Protein AF-A0A383E1A7-F1 (afdb_monomer_lite)

Radius of gyration: 23.9 Å; chains: 1; bounding box: 50×34×53 Å

Structure (mmCIF, N/CA/C/O backbone):
data_AF-A0A383E1A7-F1
#
_entry.id   AF-A0A383E1A7-F1
#
loop_
_atom_site.group_PDB
_atom_site.id
_atom_site.type_symbol
_atom_site.label_atom_id
_atom_site.label_alt_id
_atom_site.label_comp_id
_atom_site.label_asym_id
_atom_site.label_entity_id
_atom_site.label_seq_id
_atom_site.pdbx_PDB_ins_code
_atom_site.Cartn_x
_atom_site.Cartn_y
_atom_site.Cartn_z
_atom_site.occupancy
_atom_site.B_iso_or_equiv
_atom_site.auth_seq_id
_atom_site.auth_comp_id
_atom_site.auth_asym_id
_atom_site.auth_atom_id
_atom_site.pdbx_PDB_model_num
ATOM 1 N N . MET A 1 1 ? 15.869 16.777 -33.108 1.00 78.06 1 MET A N 1
ATOM 2 C CA . MET A 1 1 ? 16.212 15.920 -31.944 1.00 78.06 1 MET A CA 1
ATOM 3 C C . MET A 1 1 ? 15.501 14.573 -32.004 1.00 78.06 1 MET A C 1
ATOM 5 O O . MET A 1 1 ? 16.185 13.557 -31.983 1.00 78.06 1 MET A O 1
ATOM 9 N N . LEU A 1 2 ? 14.171 14.544 -32.168 1.00 88.94 2 LEU A N 1
ATOM 10 C CA . LEU A 1 2 ? 13.410 13.295 -32.330 1.00 88.94 2 LEU A CA 1
ATOM 11 C C . LEU A 1 2 ? 13.909 12.431 -33.499 1.00 88.94 2 LEU A C 1
ATOM 13 O O . LEU A 1 2 ? 14.078 11.226 -33.350 1.00 88.94 2 LEU A O 1
ATOM 17 N N . ASP A 1 3 ? 14.222 13.051 -34.637 1.00 90.69 3 ASP A N 1
ATOM 18 C CA . ASP A 1 3 ? 14.745 12.326 -35.799 1.00 90.69 3 ASP A CA 1
ATOM 19 C C . ASP A 1 3 ? 16.120 11.703 -35.556 1.00 90.69 3 ASP A C 1
ATOM 21 O O . ASP A 1 3 ? 16.407 10.625 -36.073 1.00 90.69 3 ASP A O 1
ATOM 25 N N . SER A 1 4 ? 16.962 12.332 -34.737 1.00 89.12 4 SER A N 1
ATOM 26 C CA . SER A 1 4 ? 18.264 11.783 -34.350 1.00 89.12 4 SER A CA 1
ATOM 27 C C . SER A 1 4 ? 18.094 10.561 -33.447 1.00 89.12 4 SER A C 1
ATOM 29 O O . SER A 1 4 ? 18.741 9.542 -33.672 1.00 89.12 4 SER A O 1
ATOM 31 N N . ILE A 1 5 ? 17.156 10.623 -32.495 1.00 90.19 5 ILE A N 1
ATOM 32 C CA . ILE A 1 5 ? 16.784 9.490 -31.632 1.00 90.19 5 ILE A CA 1
ATOM 33 C C . ILE A 1 5 ? 16.185 8.355 -32.471 1.00 90.19 5 ILE A C 1
ATOM 35 O O . ILE A 1 5 ? 16.561 7.196 -32.310 1.00 90.19 5 ILE A O 1
ATOM 39 N N . ARG A 1 6 ? 15.309 8.674 -33.431 1.00 90.06 6 ARG A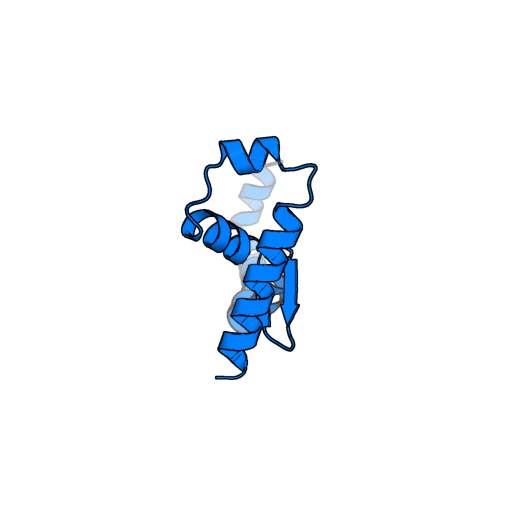 N 1
ATOM 40 C CA . ARG A 1 6 ? 14.702 7.697 -34.346 1.00 90.06 6 ARG A CA 1
ATOM 41 C C . ARG A 1 6 ? 15.739 7.027 -35.245 1.00 90.06 6 ARG A C 1
ATOM 43 O O . ARG A 1 6 ? 15.640 5.830 -35.502 1.00 90.06 6 ARG A O 1
ATOM 50 N N . LYS A 1 7 ? 16.731 7.780 -35.729 1.00 92.50 7 LYS A N 1
ATOM 51 C CA . LYS A 1 7 ? 17.857 7.238 -36.503 1.00 92.50 7 LYS A CA 1
ATOM 52 C C . LYS A 1 7 ? 18.742 6.344 -35.632 1.00 92.50 7 LYS A C 1
ATOM 54 O O . LYS A 1 7 ? 19.053 5.237 -36.057 1.00 92.50 7 LYS A O 1
ATOM 59 N N . PHE A 1 8 ? 19.063 6.768 -34.409 1.00 91.62 8 PHE A N 1
ATOM 60 C CA . PHE A 1 8 ? 19.841 5.985 -33.446 1.00 91.62 8 PHE A CA 1
ATOM 61 C C . PHE A 1 8 ? 19.142 4.674 -33.058 1.00 91.62 8 PHE A C 1
ATOM 63 O O . PHE A 1 8 ? 19.757 3.617 -33.143 1.00 91.62 8 PHE A O 1
ATOM 70 N N . SER A 1 9 ? 17.844 4.709 -32.744 1.00 89.94 9 SER A N 1
ATOM 71 C CA . SER A 1 9 ? 17.034 3.535 -32.375 1.00 89.94 9 SER A CA 1
ATOM 72 C C . SER A 1 9 ? 17.018 2.432 -33.446 1.00 89.94 9 SER A C 1
ATOM 74 O O . SER A 1 9 ? 16.878 1.255 -33.120 1.00 89.94 9 SER A O 1
ATOM 76 N N . LYS A 1 10 ? 17.214 2.782 -34.725 1.00 90.88 10 LYS A N 1
ATOM 77 C CA . LYS A 1 10 ? 17.290 1.813 -35.831 1.00 90.88 10 LYS A CA 1
ATOM 78 C C . LYS A 1 10 ? 18.667 1.157 -35.987 1.00 90.88 10 LYS A C 1
ATOM 80 O O . LYS A 1 10 ? 18.782 0.185 -36.733 1.00 90.88 10 LYS A O 1
ATOM 85 N N . THR A 1 11 ? 19.701 1.674 -35.325 1.00 95.00 11 THR A N 1
ATOM 86 C CA . THR A 1 11 ? 21.067 1.143 -35.430 1.00 95.00 11 THR A CA 1
ATOM 87 C C . THR A 1 11 ? 21.212 -0.202 -34.722 1.00 95.00 11 THR A C 1
ATOM 89 O O . THR A 1 11 ? 20.492 -0.519 -33.776 1.00 95.00 11 THR A O 1
ATOM 92 N N . PHE A 1 12 ? 22.182 -1.001 -35.165 1.00 93.75 12 PHE A N 1
ATOM 93 C CA . PHE A 1 12 ? 22.498 -2.286 -34.541 1.00 93.75 12 PHE A CA 1
ATOM 94 C C . PHE A 1 12 ? 22.964 -2.128 -33.083 1.00 93.75 12 PHE A C 1
ATOM 96 O O . PHE A 1 12 ? 22.537 -2.884 -32.213 1.00 93.75 12 PHE A O 1
ATOM 103 N N . PHE A 1 13 ? 23.748 -1.085 -32.797 1.00 93.25 13 PHE A N 1
ATOM 104 C CA . PHE A 1 13 ? 24.185 -0.751 -31.440 1.00 93.25 13 PHE A CA 1
ATOM 105 C C . PHE A 1 13 ? 23.015 -0.470 -30.496 1.00 93.25 13 PHE A C 1
ATOM 107 O O . PHE A 1 13 ? 23.008 -0.973 -29.375 1.00 93.25 13 PHE A O 1
ATOM 114 N N . ALA A 1 14 ? 21.996 0.266 -30.951 1.00 93.31 14 ALA A N 1
ATOM 115 C CA . ALA A 1 14 ? 20.810 0.521 -30.137 1.00 93.31 14 ALA A CA 1
ATOM 116 C C . ALA A 1 14 ? 20.036 -0.766 -29.814 1.00 93.31 14 ALA A C 1
ATOM 118 O O . ALA A 1 14 ? 19.524 -0.902 -28.707 1.00 93.31 14 ALA A O 1
ATOM 119 N N . LYS A 1 15 ? 19.995 -1.736 -30.738 1.00 91.62 15 LYS A N 1
ATOM 120 C CA . LYS A 1 15 ? 19.377 -3.048 -30.485 1.00 91.62 15 LYS A CA 1
ATOM 121 C C . LYS A 1 15 ? 20.149 -3.858 -29.441 1.00 91.62 15 LYS A C 1
ATOM 123 O O . LYS A 1 15 ? 19.527 -4.437 -28.560 1.00 91.62 15 LYS A O 1
ATOM 128 N N . ILE A 1 16 ? 21.482 -3.875 -29.507 1.00 95.06 16 ILE A N 1
ATOM 129 C CA . ILE A 1 16 ? 22.322 -4.546 -28.498 1.00 95.06 16 ILE A CA 1
ATOM 130 C C . ILE A 1 16 ? 22.120 -3.910 -27.124 1.00 95.06 16 ILE A C 1
ATOM 132 O O . ILE A 1 16 ? 21.892 -4.615 -26.144 1.00 95.06 16 ILE A O 1
ATOM 136 N N . LEU A 1 17 ? 22.159 -2.578 -27.064 1.00 94.19 17 LEU A N 1
ATOM 137 C CA . LEU A 1 17 ? 21.936 -1.832 -25.831 1.00 94.19 17 LEU A CA 1
ATOM 138 C C . LEU A 1 17 ? 20.561 -2.165 -25.241 1.00 94.19 17 LEU A C 1
ATOM 140 O O . LEU A 1 17 ? 20.460 -2.440 -24.050 1.00 94.19 17 LEU A O 1
ATOM 144 N N . LEU A 1 18 ? 19.523 -2.221 -26.080 1.00 92.25 18 LEU A N 1
ATOM 145 C CA . LEU A 1 18 ? 18.176 -2.609 -25.666 1.00 92.25 18 LEU A CA 1
ATOM 146 C C . LEU A 1 18 ? 18.152 -4.012 -25.040 1.00 92.25 18 LEU A C 1
ATOM 148 O O . LEU A 1 18 ? 17.546 -4.195 -23.991 1.00 92.25 18 LEU A O 1
ATOM 152 N N . VAL A 1 19 ? 18.827 -4.991 -25.645 1.00 94.00 19 VAL A N 1
ATOM 153 C CA . VAL A 1 19 ? 18.888 -6.363 -25.114 1.00 94.00 19 VAL A CA 1
ATOM 154 C C . VAL A 1 19 ? 19.582 -6.398 -23.751 1.00 94.00 19 VAL A C 1
ATOM 156 O O . VAL A 1 19 ? 19.052 -7.006 -22.825 1.00 94.00 19 VAL A O 1
ATOM 159 N N . ILE A 1 20 ? 20.712 -5.701 -23.597 1.00 94.31 20 ILE A N 1
ATOM 160 C CA . ILE A 1 20 ? 21.438 -5.610 -22.317 1.00 94.31 20 ILE A CA 1
ATOM 161 C C . ILE A 1 20 ? 20.559 -4.984 -21.230 1.00 94.31 20 ILE A C 1
ATOM 163 O O . ILE A 1 20 ? 20.587 -5.436 -20.090 1.00 94.31 20 ILE A O 1
ATOM 167 N N . VAL A 1 21 ? 19.761 -3.973 -21.583 1.00 91.12 21 VAL A N 1
ATOM 168 C CA . VAL A 1 21 ? 18.828 -3.325 -20.655 1.00 91.12 21 VAL A CA 1
ATOM 169 C C . VAL A 1 21 ? 17.652 -4.238 -20.316 1.00 91.12 21 VAL A C 1
ATOM 171 O O . VAL A 1 21 ? 17.274 -4.287 -19.158 1.00 91.12 21 VAL A O 1
ATOM 174 N N . ILE A 1 22 ? 17.081 -4.977 -21.272 1.00 91.31 22 ILE A N 1
ATOM 175 C CA . ILE A 1 22 ? 15.894 -5.825 -21.051 1.00 91.31 22 ILE A CA 1
ATOM 176 C C . ILE A 1 22 ? 16.216 -7.085 -20.235 1.00 91.31 22 ILE A C 1
ATOM 178 O O . ILE A 1 22 ? 15.402 -7.481 -19.403 1.00 91.31 22 ILE A O 1
ATOM 182 N N . ILE A 1 23 ? 17.382 -7.709 -20.448 1.00 91.44 23 ILE A N 1
ATOM 183 C CA . ILE A 1 23 ? 17.814 -8.935 -19.751 1.00 91.44 23 ILE A CA 1
ATOM 184 C C . ILE A 1 23 ? 17.581 -8.870 -18.232 1.00 91.44 23 ILE A C 1
ATOM 186 O O . ILE A 1 23 ? 16.884 -9.747 -17.719 1.00 91.44 23 ILE A O 1
ATOM 190 N N . PRO A 1 24 ? 18.070 -7.859 -17.491 1.00 87.69 24 PRO A N 1
ATOM 191 C CA . PRO A 1 24 ? 17.860 -7.816 -16.054 1.00 87.69 24 PRO A CA 1
ATOM 192 C C . PRO A 1 24 ? 16.379 -7.754 -15.671 1.00 87.69 24 PRO A C 1
ATOM 194 O O . PRO A 1 24 ? 15.967 -8.419 -14.728 1.00 87.69 24 PRO A O 1
ATOM 197 N N . PHE A 1 25 ? 15.555 -7.026 -16.424 1.00 87.19 25 PHE A N 1
ATOM 198 C CA . PHE A 1 25 ? 14.125 -6.922 -16.134 1.00 87.19 25 PHE A CA 1
ATOM 199 C C . PHE A 1 25 ? 13.359 -8.219 -16.421 1.00 87.19 25 PHE A C 1
ATOM 201 O O . PHE A 1 25 ? 12.397 -8.510 -15.714 1.00 87.19 25 PHE A O 1
ATOM 208 N N . VAL A 1 26 ? 13.785 -9.006 -17.416 1.00 84.75 26 VAL A N 1
ATOM 209 C CA . VAL A 1 26 ? 13.173 -10.305 -17.746 1.00 84.75 26 VAL A CA 1
ATOM 210 C C . VAL A 1 26 ? 13.601 -11.396 -16.764 1.00 84.75 26 VAL A C 1
ATOM 212 O O . VAL A 1 26 ? 12.764 -12.194 -16.354 1.00 84.75 26 VAL A O 1
ATOM 215 N N . PHE A 1 27 ? 14.880 -11.434 -16.374 1.00 85.62 27 PHE A N 1
ATOM 216 C CA . PHE A 1 27 ? 15.422 -12.503 -15.526 1.00 85.62 27 PHE A CA 1
ATOM 217 C C . PHE A 1 27 ? 15.323 -12.227 -14.021 1.00 85.62 27 PHE A C 1
ATOM 219 O O . PHE A 1 27 ? 15.030 -13.149 -13.266 1.00 85.62 27 PHE A O 1
ATOM 226 N N . TRP A 1 28 ? 15.549 -10.992 -13.564 1.00 80.44 28 TRP A N 1
ATOM 227 C CA . TRP A 1 28 ? 15.418 -10.636 -12.142 1.00 80.44 28 TRP A CA 1
ATOM 228 C C . TRP A 1 28 ? 14.020 -10.129 -11.777 1.00 80.44 28 TRP A C 1
ATOM 230 O O . TRP A 1 28 ? 13.656 -10.135 -10.602 1.00 80.44 28 TRP A O 1
ATOM 240 N N . GLY A 1 29 ? 13.215 -9.745 -12.772 1.00 70.19 29 GLY A N 1
ATOM 241 C CA . GLY A 1 29 ? 11.882 -9.197 -12.553 1.00 70.19 29 GLY A CA 1
ATOM 242 C C . GLY A 1 29 ? 11.908 -7.813 -11.896 1.00 70.19 29 GLY A C 1
ATOM 243 O O . GLY A 1 29 ? 12.897 -7.366 -11.322 1.00 70.19 29 GLY A O 1
ATOM 244 N N . MET 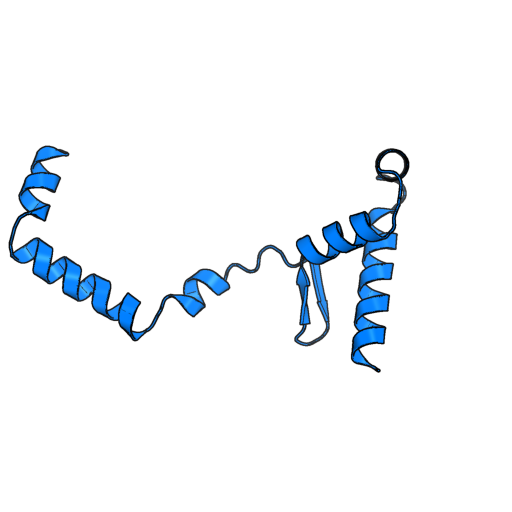A 1 30 ? 10.780 -7.106 -11.961 1.00 70.25 30 MET A N 1
ATOM 245 C CA . MET A 1 30 ? 10.586 -5.821 -11.270 1.00 70.25 30 MET A CA 1
ATOM 246 C C . MET A 1 30 ? 9.749 -5.955 -9.988 1.00 70.25 30 MET A C 1
ATOM 248 O O . MET A 1 30 ? 9.272 -4.959 -9.448 1.00 70.25 30 MET A O 1
ATOM 252 N N . GLY A 1 31 ? 9.570 -7.181 -9.482 1.00 63.25 31 GLY A N 1
ATOM 253 C CA . GLY A 1 31 ? 8.686 -7.461 -8.347 1.00 63.25 31 GLY A CA 1
ATOM 254 C C . GLY A 1 31 ? 9.029 -6.658 -7.088 1.00 63.25 31 GLY A C 1
ATOM 255 O O . GLY A 1 31 ? 8.131 -6.179 -6.410 1.00 63.25 31 GLY A O 1
ATOM 256 N N . GLY A 1 32 ? 10.318 -6.431 -6.810 1.00 65.19 32 GLY A N 1
ATOM 257 C CA . GLY A 1 32 ? 10.757 -5.635 -5.655 1.00 65.19 32 GLY A CA 1
ATOM 258 C C . GLY A 1 32 ? 10.668 -4.115 -5.843 1.00 65.19 32 GLY A C 1
ATOM 259 O O . GLY A 1 32 ? 10.493 -3.394 -4.868 1.00 65.19 32 GLY A O 1
ATOM 260 N N . VAL A 1 33 ? 10.762 -3.617 -7.081 1.00 64.25 33 VAL A N 1
ATOM 261 C CA . VAL A 1 33 ? 10.778 -2.171 -7.387 1.00 64.25 33 VAL A CA 1
ATOM 262 C C . VAL A 1 33 ? 9.361 -1.608 -7.522 1.00 64.25 33 VAL A C 1
ATOM 264 O O . VAL A 1 33 ? 9.139 -0.443 -7.214 1.00 64.25 33 VAL A O 1
ATOM 267 N N . PHE A 1 34 ? 8.390 -2.434 -7.923 1.00 60.81 34 PHE A N 1
ATOM 268 C CA . PHE A 1 34 ? 6.976 -2.046 -7.955 1.00 60.81 34 PHE A CA 1
ATOM 269 C C . PHE A 1 34 ? 6.237 -2.302 -6.637 1.00 60.81 34 PHE A C 1
ATOM 271 O O . PHE A 1 34 ? 5.301 -1.572 -6.327 1.00 60.81 34 PHE A O 1
ATOM 278 N N . ASN A 1 35 ? 6.673 -3.275 -5.827 1.00 58.50 35 ASN A N 1
ATOM 279 C CA . ASN A 1 35 ? 6.062 -3.542 -4.517 1.00 58.50 35 ASN A CA 1
ATOM 280 C C . ASN A 1 35 ? 6.654 -2.706 -3.369 1.00 58.50 35 ASN A C 1
ATOM 282 O O . ASN A 1 35 ? 6.124 -2.739 -2.260 1.00 58.50 35 ASN A O 1
ATOM 286 N N . SER A 1 36 ? 7.739 -1.955 -3.592 1.00 58.25 36 SER A N 1
ATOM 287 C CA . SER A 1 36 ? 8.336 -1.084 -2.564 1.00 58.25 36 SER A CA 1
ATOM 288 C C . SER A 1 36 ? 7.481 0.148 -2.238 1.00 58.25 36 SER A C 1
ATOM 290 O O . SER A 1 36 ? 7.721 0.812 -1.233 1.00 58.25 36 SER A O 1
ATOM 292 N N . GLY A 1 37 ? 6.463 0.434 -3.054 1.00 53.88 37 GLY A N 1
ATOM 293 C CA . GLY A 1 37 ? 5.513 1.528 -2.884 1.00 53.88 37 GLY A CA 1
ATOM 294 C C . GLY A 1 37 ? 4.152 1.080 -2.362 1.00 53.88 37 GLY A C 1
ATOM 295 O O . GLY A 1 37 ? 3.140 1.486 -2.924 1.00 53.88 37 GLY A O 1
ATOM 296 N N . ASN A 1 38 ? 4.081 0.260 -1.309 1.00 55.38 38 ASN A N 1
ATOM 297 C CA . ASN A 1 38 ? 2.812 0.033 -0.605 1.00 55.38 38 ASN A CA 1
ATOM 298 C C . ASN A 1 38 ? 2.380 1.300 0.170 1.00 55.38 38 ASN A C 1
ATOM 300 O O . ASN A 1 38 ? 2.343 1.317 1.397 1.00 55.38 38 ASN A O 1
ATOM 304 N N . THR A 1 39 ? 2.089 2.384 -0.555 1.00 59.06 39 THR A N 1
ATOM 305 C CA . THR A 1 39 ? 1.580 3.662 -0.033 1.00 59.06 39 THR A CA 1
ATOM 306 C C . THR A 1 39 ? 0.109 3.577 0.366 1.00 59.06 39 THR A C 1
ATOM 308 O O . THR A 1 39 ? -0.394 4.468 1.037 1.00 59.06 39 THR A O 1
ATOM 311 N N . ASN A 1 40 ? -0.581 2.501 -0.020 1.00 72.38 40 ASN A N 1
ATOM 312 C CA . ASN A 1 40 ? -1.967 2.234 0.351 1.00 72.38 40 ASN A CA 1
ATOM 313 C C . ASN A 1 40 ? -2.010 1.329 1.587 1.00 72.38 40 ASN A C 1
ATOM 315 O O . ASN A 1 40 ? -2.579 0.244 1.541 1.00 72.38 40 ASN A O 1
ATOM 319 N N . SER A 1 41 ? -1.367 1.750 2.675 1.00 81.94 41 SER A N 1
ATOM 320 C CA . SER A 1 41 ? -1.397 1.088 3.982 1.00 81.94 41 SER A CA 1
ATOM 321 C C . SER A 1 41 ? -1.949 2.069 5.011 1.00 81.94 41 SER A C 1
ATOM 323 O O . SER A 1 41 ? -1.394 3.153 5.177 1.00 81.94 41 SER A O 1
ATOM 325 N N . LEU A 1 42 ? -3.048 1.704 5.672 1.00 87.81 42 LEU A N 1
ATOM 326 C CA . LEU A 1 42 ? -3.631 2.481 6.772 1.00 87.81 42 LEU A CA 1
ATOM 327 C C . LEU A 1 42 ? -3.205 1.928 8.131 1.00 87.81 42 LEU A C 1
ATOM 329 O O . LEU A 1 42 ? -2.957 2.685 9.064 1.00 87.81 42 LEU A O 1
ATOM 333 N N . ALA A 1 43 ? -3.097 0.605 8.235 1.00 87.25 43 ALA A N 1
ATOM 334 C CA . ALA A 1 43 ? -2.633 -0.076 9.432 1.00 87.25 43 ALA A CA 1
ATOM 335 C C . ALA A 1 43 ? -1.953 -1.395 9.056 1.00 87.25 43 ALA A C 1
ATOM 337 O O . ALA A 1 43 ? -2.237 -1.992 8.018 1.00 87.25 43 ALA A O 1
ATOM 338 N N . LYS A 1 44 ? -1.059 -1.882 9.916 1.00 87.38 44 LYS A N 1
ATOM 339 C CA . LYS A 1 44 ? -0.417 -3.189 9.757 1.00 87.38 44 LYS A CA 1
ATOM 340 C C . LYS A 1 44 ? -0.544 -3.971 11.056 1.00 87.38 44 LYS A C 1
ATOM 342 O O . LYS A 1 44 ? -0.094 -3.509 12.100 1.00 87.38 44 LYS A O 1
ATOM 347 N N . ILE A 1 45 ? -1.134 -5.158 10.971 1.00 86.56 45 ILE A N 1
ATOM 348 C CA . ILE A 1 45 ? -1.282 -6.091 12.088 1.00 86.56 45 ILE A CA 1
ATOM 349 C C . ILE A 1 45 ? -0.351 -7.269 11.809 1.00 86.56 45 ILE A C 1
ATOM 351 O O . ILE A 1 45 ? -0.584 -8.053 10.890 1.00 86.56 45 ILE A O 1
ATOM 355 N N . ASN A 1 46 ? 0.732 -7.385 12.578 1.00 84.25 46 ASN A N 1
ATOM 356 C CA . ASN A 1 46 ? 1.786 -8.376 12.347 1.00 84.25 46 ASN A CA 1
ATOM 357 C C . ASN A 1 46 ? 2.311 -8.336 10.890 1.00 84.25 46 ASN A C 1
ATOM 359 O O . ASN A 1 46 ? 2.920 -7.347 10.484 1.00 84.25 46 ASN A O 1
ATOM 363 N N . SER A 1 47 ? 2.066 -9.379 10.089 1.00 83.06 47 SER A N 1
ATOM 364 C CA . SER A 1 47 ? 2.475 -9.466 8.679 1.00 83.06 47 SER A CA 1
ATOM 365 C C . SER A 1 47 ? 1.356 -9.103 7.697 1.00 83.06 47 SER A C 1
ATOM 367 O O . SER A 1 47 ? 1.576 -9.133 6.489 1.00 83.06 47 SER A O 1
ATOM 369 N N . ILE A 1 48 ? 0.175 -8.734 8.196 1.00 85.25 48 ILE A N 1
ATOM 370 C CA . ILE A 1 48 ? -0.997 -8.414 7.381 1.00 85.25 48 ILE A CA 1
ATOM 371 C C . ILE A 1 48 ? -1.141 -6.906 7.265 1.00 85.25 48 ILE A C 1
ATOM 373 O O . ILE A 1 48 ? -1.171 -6.175 8.256 1.00 85.25 48 ILE A O 1
ATOM 377 N N . ASN A 1 49 ? -1.219 -6.447 6.023 1.00 88.31 49 ASN A N 1
ATOM 378 C CA . ASN A 1 49 ? -1.427 -5.052 5.691 1.00 88.31 49 ASN A CA 1
ATOM 379 C C . ASN A 1 49 ? -2.922 -4.773 5.524 1.00 88.31 49 ASN A C 1
ATOM 381 O O . ASN A 1 49 ? -3.564 -5.425 4.706 1.00 88.31 49 ASN A O 1
ATOM 385 N N . ILE A 1 50 ? -3.444 -3.791 6.253 1.00 90.69 50 ILE A N 1
ATOM 386 C CA . ILE A 1 50 ? -4.766 -3.215 6.010 1.00 90.69 50 ILE A CA 1
ATOM 387 C C . ILE A 1 50 ? -4.565 -2.032 5.076 1.00 90.69 50 ILE A C 1
ATOM 389 O O . ILE A 1 50 ? -3.905 -1.045 5.420 1.00 90.69 50 ILE A O 1
ATOM 393 N N . SER A 1 51 ? -5.107 -2.153 3.872 1.00 91.44 51 SER A N 1
ATOM 394 C CA . SER A 1 51 ? -4.974 -1.136 2.846 1.00 91.44 51 SER A CA 1
ATOM 395 C C . SER A 1 51 ? -6.058 -0.069 2.926 1.00 91.44 51 SER A C 1
ATOM 397 O O . SER A 1 51 ? -7.109 -0.253 3.538 1.00 91.44 51 SER A O 1
ATOM 399 N N . THR A 1 52 ? -5.828 1.053 2.246 1.00 90.69 52 THR A N 1
ATOM 400 C CA . THR A 1 52 ? -6.871 2.067 2.043 1.00 90.69 52 THR A CA 1
ATOM 401 C C . THR A 1 52 ? -8.087 1.486 1.324 1.00 90.69 52 THR A C 1
ATOM 403 O O . THR A 1 52 ? -9.213 1.867 1.628 1.00 90.69 52 THR A O 1
ATOM 406 N N . GLN A 1 53 ? -7.875 0.533 0.411 1.00 89.56 53 GLN A N 1
ATOM 407 C CA . GLN A 1 53 ? -8.966 -0.131 -0.297 1.00 89.56 53 GLN A CA 1
ATOM 408 C C . GLN A 1 53 ? -9.816 -0.977 0.654 1.00 89.56 53 GLN A C 1
ATOM 410 O O . GLN A 1 53 ? -11.033 -0.850 0.626 1.00 89.56 53 GLN A O 1
ATOM 415 N N . ASP A 1 54 ? -9.190 -1.745 1.555 1.00 91.25 54 ASP A N 1
ATOM 416 C CA . ASP A 1 54 ? -9.913 -2.538 2.562 1.00 91.25 54 ASP A CA 1
ATOM 417 C C . ASP A 1 54 ? -10.825 -1.659 3.428 1.00 91.25 54 ASP A C 1
ATOM 419 O O . ASP A 1 54 ? -11.932 -2.059 3.787 1.00 91.25 54 ASP A O 1
ATOM 423 N N . PHE A 1 55 ? -10.373 -0.446 3.750 1.00 93.06 55 PHE A N 1
ATOM 424 C CA . PHE A 1 55 ? -11.157 0.513 4.520 1.00 93.06 55 PHE A CA 1
ATOM 425 C C . PHE A 1 55 ? -12.338 1.089 3.743 1.00 93.06 55 PHE A C 1
ATOM 427 O O . PHE A 1 55 ? -13.450 1.131 4.265 1.00 93.06 55 PHE A O 1
ATOM 434 N N . ILE A 1 56 ? -12.136 1.478 2.484 1.00 90.69 56 ILE A N 1
ATOM 435 C CA . ILE A 1 56 ? -13.233 1.944 1.627 1.00 90.69 56 ILE A CA 1
ATOM 436 C C . ILE A 1 56 ? -14.251 0.825 1.382 1.00 90.69 56 ILE A C 1
ATOM 438 O O . ILE A 1 56 ? -15.457 1.068 1.435 1.00 90.69 56 ILE A O 1
ATOM 442 N N . ASP A 1 57 ? -13.785 -0.403 1.168 1.00 92.31 57 ASP A N 1
ATOM 443 C CA . ASP A 1 57 ? -14.648 -1.567 0.995 1.00 92.31 57 ASP A CA 1
ATOM 444 C C . ASP A 1 57 ? -15.461 -1.846 2.262 1.00 92.31 57 ASP A C 1
ATOM 446 O O . ASP A 1 57 ? -16.662 -2.099 2.164 1.00 92.31 57 ASP A O 1
ATOM 450 N N . HIS A 1 58 ? -14.848 -1.727 3.445 1.00 92.25 58 HIS A N 1
ATOM 451 C CA . HIS A 1 58 ? -15.554 -1.832 4.719 1.00 92.25 58 HIS A CA 1
ATOM 452 C C . HIS A 1 58 ? -16.646 -0.764 4.850 1.00 92.25 58 HIS A C 1
ATOM 454 O O . HIS A 1 58 ? -17.799 -1.118 5.067 1.00 92.25 58 HIS A O 1
ATOM 460 N N . ILE A 1 59 ? -16.330 0.513 4.608 1.00 90.75 59 ILE A N 1
ATOM 461 C CA . ILE A 1 59 ? -17.313 1.611 4.653 1.00 90.75 59 ILE A CA 1
ATOM 462 C C . ILE A 1 59 ? -18.498 1.339 3.717 1.00 90.75 59 ILE A C 1
ATOM 464 O O . ILE A 1 59 ? -19.654 1.515 4.106 1.00 90.75 59 ILE A O 1
ATOM 4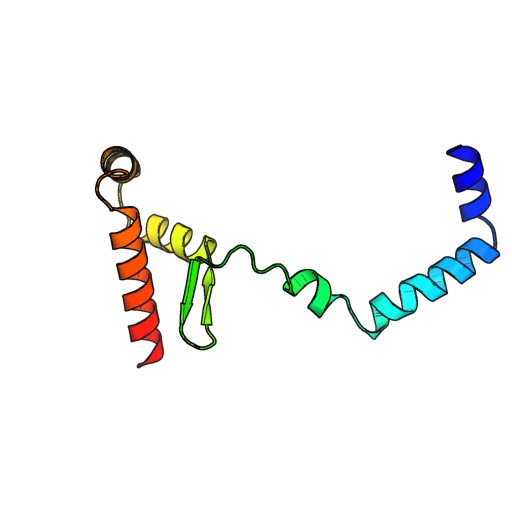68 N N . ASN A 1 60 ? -18.219 0.898 2.489 1.00 88.56 60 ASN A N 1
ATOM 469 C CA . ASN A 1 60 ? -19.253 0.595 1.5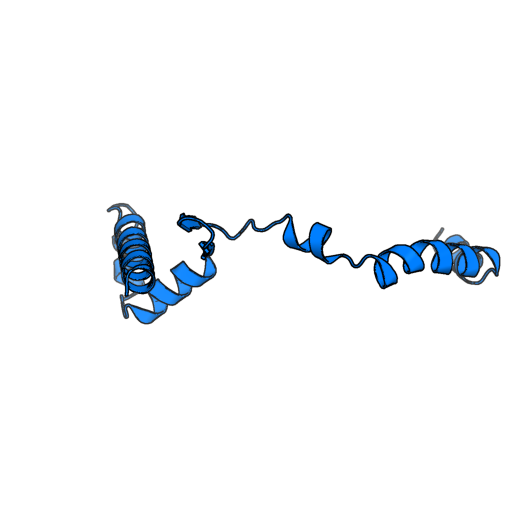02 1.00 88.56 60 ASN A CA 1
ATOM 470 C C . ASN A 1 60 ? -20.131 -0.596 1.927 1.00 88.56 60 ASN A C 1
ATOM 472 O O . ASN A 1 60 ? -21.324 -0.610 1.630 1.00 88.56 60 ASN A O 1
ATOM 476 N N . GLN A 1 61 ? -19.561 -1.583 2.625 1.00 89.00 61 GLN A N 1
ATOM 477 C CA . GLN A 1 61 ? -20.285 -2.750 3.140 1.00 89.00 61 GLN A CA 1
ATOM 478 C C . GLN A 1 61 ? -21.084 -2.449 4.414 1.00 89.00 61 GLN A C 1
ATOM 480 O O . GLN A 1 61 ? -22.135 -3.056 4.621 1.00 89.00 61 GLN A O 1
ATOM 485 N N . SER A 1 62 ? -20.641 -1.496 5.239 1.00 82.38 62 SER A N 1
ATOM 486 C CA . SER A 1 62 ? -21.307 -1.122 6.495 1.00 82.38 62 SER A CA 1
ATOM 487 C C . SER A 1 62 ? -22.674 -0.442 6.294 1.00 82.38 62 SER A C 1
ATOM 489 O O . SER A 1 62 ? -23.345 -0.125 7.272 1.00 82.38 62 SER A O 1
ATOM 491 N N . ASN A 1 63 ? -23.130 -0.237 5.045 1.00 81.88 63 ASN A N 1
ATOM 492 C CA . ASN A 1 63 ? -24.420 0.379 4.685 1.00 81.88 63 ASN A CA 1
ATOM 493 C C . ASN A 1 63 ? -24.666 1.752 5.341 1.00 81.88 63 ASN A C 1
ATOM 495 O O . ASN A 1 63 ? -25.807 2.179 5.528 1.00 81.88 63 ASN A O 1
ATOM 499 N N . ILE A 1 64 ? -23.595 2.465 5.689 1.00 84.31 64 ILE A N 1
ATOM 500 C CA . ILE A 1 64 ? -23.687 3.780 6.317 1.00 84.31 64 ILE A CA 1
ATOM 501 C C . ILE A 1 64 ? -23.987 4.805 5.231 1.00 84.31 64 ILE A C 1
ATOM 503 O O . ILE A 1 64 ? -23.300 4.878 4.211 1.00 84.31 64 ILE A O 1
ATOM 507 N N . ASN A 1 65 ? -25.013 5.627 5.453 1.00 83.00 65 ASN A N 1
ATOM 508 C CA . ASN A 1 65 ? -25.330 6.701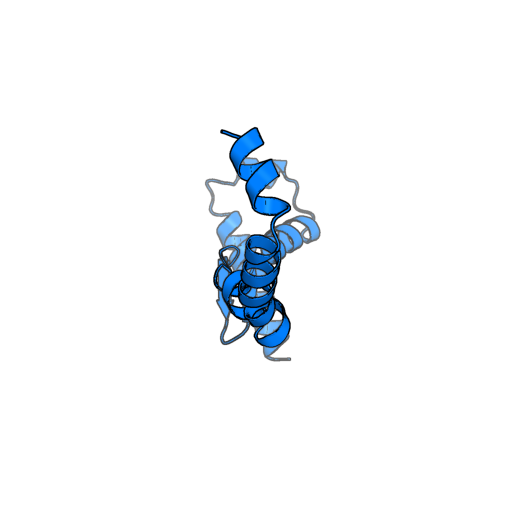 4.525 1.00 83.00 65 ASN A CA 1
ATOM 509 C C . ASN A 1 65 ? -24.148 7.688 4.450 1.00 83.00 65 ASN A C 1
ATOM 511 O O . ASN A 1 65 ? -23.700 8.218 5.469 1.00 83.00 65 ASN A O 1
ATOM 515 N N . GLN A 1 66 ? -23.675 7.966 3.234 1.00 80.25 66 GLN A N 1
ATOM 516 C CA . GLN A 1 66 ? -22.598 8.923 2.986 1.00 80.25 66 GLN A CA 1
ATOM 517 C C . GLN A 1 66 ? -22.896 10.310 3.563 1.00 80.25 66 GLN A C 1
ATOM 519 O O . GLN A 1 66 ? -21.966 11.007 3.959 1.00 80.25 66 GLN A O 1
ATOM 524 N N . ASP A 1 67 ? -24.166 10.706 3.642 1.00 82.56 67 ASP A N 1
ATOM 525 C CA . ASP A 1 67 ? -24.555 11.996 4.216 1.00 82.56 67 ASP A CA 1
ATOM 526 C C . ASP A 1 67 ? -24.271 12.052 5.723 1.00 82.56 67 ASP A C 1
ATOM 528 O O . ASP A 1 67 ? -23.764 13.058 6.215 1.00 82.56 67 ASP A O 1
ATOM 532 N N . ILE A 1 68 ? -24.468 10.934 6.433 1.00 81.38 68 ILE A N 1
ATOM 533 C CA . ILE A 1 68 ? -24.127 10.797 7.858 1.00 81.38 68 ILE A CA 1
ATOM 534 C C . ILE A 1 68 ? -22.610 10.829 8.043 1.00 81.38 68 ILE A C 1
ATOM 536 O O . ILE A 1 68 ? -22.117 11.474 8.968 1.00 81.38 68 ILE A O 1
ATOM 540 N N . ILE A 1 69 ? -21.862 10.164 7.153 1.00 82.81 69 ILE A N 1
ATOM 541 C CA . ILE A 1 69 ? -20.394 10.203 7.174 1.00 82.81 69 ILE A CA 1
ATOM 542 C C . ILE A 1 69 ? -19.918 11.642 7.006 1.00 82.81 69 ILE A C 1
ATOM 544 O O . ILE A 1 69 ? -19.135 12.104 7.827 1.00 82.81 69 ILE A O 1
ATOM 548 N N . ARG A 1 70 ? -20.434 12.366 6.002 1.00 83.25 70 ARG A N 1
ATOM 549 C CA . ARG A 1 70 ? -20.090 13.770 5.724 1.00 83.25 70 ARG A CA 1
ATOM 550 C C . ARG A 1 70 ? -20.404 14.696 6.897 1.00 83.25 70 ARG A C 1
ATOM 552 O O . ARG A 1 70 ? -19.567 15.523 7.242 1.00 83.25 70 ARG A O 1
ATOM 559 N N . GLU A 1 71 ? -21.574 14.548 7.514 1.00 86.19 71 GLU A N 1
ATOM 560 C CA . GLU A 1 71 ? -21.991 15.358 8.665 1.00 86.19 71 GLU A CA 1
ATOM 561 C C . GLU A 1 71 ? -21.121 15.092 9.905 1.00 86.19 71 GLU A C 1
ATOM 563 O O . GLU A 1 71 ? -20.828 16.006 10.677 1.00 86.19 71 GLU A O 1
ATOM 568 N N . LYS A 1 72 ? -20.658 13.849 10.080 1.00 85.56 72 LYS A N 1
ATOM 569 C CA . LYS A 1 72 ? -19.882 13.412 11.247 1.00 85.56 72 LYS A CA 1
ATOM 570 C C . LYS A 1 72 ? -18.376 13.295 11.011 1.00 85.56 72 LYS A C 1
ATOM 572 O O . LYS A 1 72 ? -17.687 12.798 11.898 1.00 85.56 72 LYS A O 1
ATOM 577 N N . LEU A 1 73 ? -17.838 13.793 9.893 1.00 83.81 73 LEU A N 1
ATOM 578 C CA . LEU A 1 73 ? -16.390 13.761 9.615 1.00 83.81 73 LEU A CA 1
ATOM 579 C C . LEU A 1 73 ? -15.556 14.374 10.750 1.00 83.81 73 LEU A C 1
ATOM 581 O O . LEU A 1 73 ? -14.501 13.852 11.081 1.00 83.81 73 LEU A O 1
ATOM 585 N N . ASN A 1 74 ? -16.055 15.438 11.385 1.00 81.81 74 ASN A N 1
ATOM 586 C CA . ASN A 1 74 ? -15.374 16.103 12.503 1.00 81.81 74 ASN A CA 1
ATOM 587 C C . ASN A 1 74 ? -15.589 15.409 13.864 1.00 81.81 74 ASN A C 1
ATOM 589 O O . ASN A 1 74 ? -15.023 15.843 14.862 1.00 81.81 74 ASN A O 1
ATOM 593 N N . ASN A 1 75 ? -16.417 14.362 13.918 1.00 87.69 75 ASN A N 1
ATOM 594 C CA . ASN A 1 75 ? -16.804 13.645 15.137 1.00 87.69 75 ASN A CA 1
ATOM 595 C C . ASN A 1 75 ? -16.159 12.251 15.218 1.00 87.69 75 ASN A C 1
ATOM 597 O O . ASN A 1 75 ? -16.751 11.337 15.784 1.00 87.69 75 ASN A O 1
ATOM 601 N N . ASN A 1 76 ? -14.967 12.083 14.642 1.00 88.44 76 ASN A N 1
ATOM 602 C CA . ASN A 1 76 ? -14.176 10.848 14.680 1.00 88.44 76 ASN A CA 1
ATOM 603 C C . ASN A 1 76 ? -14.858 9.604 14.076 1.00 88.44 76 ASN A C 1
ATOM 605 O O . ASN A 1 76 ? -14.532 8.470 14.430 1.00 88.44 76 ASN A O 1
ATOM 609 N N . ILE A 1 77 ? -15.824 9.789 13.168 1.00 89.06 77 ILE A N 1
ATOM 610 C CA . ILE A 1 77 ? -16.532 8.660 12.546 1.00 89.06 77 ILE A CA 1
ATOM 611 C C . ILE A 1 77 ? -15.588 7.772 11.723 1.00 89.06 77 ILE A C 1
ATOM 613 O O . ILE A 1 77 ? -15.797 6.568 11.627 1.00 89.06 77 ILE A O 1
ATOM 617 N N . LEU A 1 78 ? -14.533 8.346 11.136 1.00 89.56 78 LEU A N 1
ATOM 618 C CA . LEU A 1 78 ? -13.561 7.585 10.352 1.00 89.56 78 LEU A CA 1
ATOM 619 C C . LEU A 1 78 ? -12.684 6.709 11.251 1.00 89.56 78 LEU A C 1
ATOM 621 O O . LEU A 1 78 ? -12.389 5.572 10.895 1.00 89.56 78 LEU A O 1
ATOM 625 N N . GLU A 1 79 ? -12.303 7.215 12.419 1.00 90.88 79 GLU A N 1
ATOM 626 C CA . GLU A 1 79 ? -11.552 6.490 13.436 1.00 90.88 79 GLU A CA 1
ATOM 627 C C . GLU A 1 79 ? -12.364 5.326 14.004 1.00 90.88 79 GLU A C 1
ATOM 629 O O . GLU A 1 79 ? -11.820 4.236 14.166 1.00 90.88 79 GLU A O 1
ATOM 634 N N . GLU A 1 80 ? -13.659 5.528 14.258 1.00 91.25 80 GLU A N 1
ATOM 635 C CA . GLU A 1 80 ? -14.560 4.469 14.726 1.00 91.25 80 GLU A CA 1
ATOM 636 C C . GLU A 1 80 ? -14.684 3.343 13.689 1.00 91.25 80 GLU A C 1
ATOM 638 O O . GLU A 1 80 ? -14.504 2.172 14.021 1.00 91.25 80 GLU A O 1
ATOM 643 N N . LEU A 1 81 ? -14.874 3.693 12.413 1.00 92.00 81 LEU A N 1
ATOM 644 C CA . LEU A 1 81 ? -14.956 2.720 11.318 1.00 92.00 81 LEU A CA 1
ATOM 645 C C . LEU A 1 81 ? -13.628 1.999 11.075 1.00 92.00 81 LEU A C 1
ATOM 647 O O . LEU A 1 81 ? -13.601 0.821 10.717 1.00 92.00 81 LEU A O 1
ATOM 651 N N . LEU A 1 82 ? -12.502 2.688 11.263 1.00 92.94 82 LEU A N 1
ATOM 652 C CA . LEU A 1 82 ? -11.191 2.062 11.134 1.00 92.94 82 LEU A CA 1
ATOM 653 C C . LEU A 1 82 ? -10.928 1.108 12.304 1.00 92.94 82 LEU A C 1
ATOM 655 O O . LEU A 1 82 ? -10.384 0.023 12.095 1.00 92.94 82 LEU A O 1
ATOM 659 N N . ALA A 1 83 ? -11.333 1.485 13.518 1.00 93.69 83 ALA A N 1
ATOM 660 C CA . ALA A 1 83 ? -11.252 0.625 14.691 1.00 93.69 83 ALA A CA 1
ATOM 661 C C . ALA A 1 83 ? -12.119 -0.630 14.521 1.00 93.69 83 ALA A C 1
ATOM 663 O O . ALA A 1 83 ? -11.633 -1.727 14.785 1.00 93.69 83 ALA A O 1
ATOM 664 N N . GLU A 1 84 ? -13.344 -0.492 14.004 1.00 94.06 84 GLU A N 1
ATOM 665 C CA . GLU A 1 84 ? -14.222 -1.622 13.678 1.00 94.06 84 GLU A CA 1
ATOM 666 C C . GLU A 1 84 ? -13.548 -2.591 12.696 1.00 94.06 84 GLU A C 1
ATOM 668 O O . GLU A 1 84 ? -13.465 -3.796 12.960 1.00 94.06 84 GLU A O 1
ATOM 673 N N . LEU A 1 85 ? -12.985 -2.069 11.601 1.00 93.88 85 LEU A N 1
ATOM 674 C CA . LEU A 1 85 ? -12.256 -2.875 10.624 1.00 93.88 85 LEU A CA 1
ATOM 675 C C . LEU A 1 85 ? -11.060 -3.604 11.249 1.00 93.88 85 LEU A C 1
ATOM 677 O O . LEU A 1 85 ? -10.861 -4.794 10.996 1.00 93.88 85 LEU A O 1
ATOM 681 N N . ILE A 1 86 ? -10.258 -2.908 12.057 1.00 94.06 86 ILE A N 1
ATOM 682 C CA . ILE A 1 86 ? -9.096 -3.488 12.741 1.00 94.06 86 ILE A CA 1
ATOM 683 C C . ILE A 1 86 ? -9.542 -4.591 13.701 1.00 94.06 86 ILE A C 1
ATOM 685 O O . ILE A 1 86 ? -8.981 -5.685 13.664 1.00 94.06 86 ILE A O 1
ATOM 689 N N . SER A 1 87 ? -10.562 -4.341 14.523 1.00 94.12 87 SER A N 1
ATOM 690 C CA . SER A 1 87 ? -11.116 -5.327 15.452 1.00 94.12 87 SER A CA 1
ATOM 691 C C . SER A 1 87 ? -11.623 -6.560 14.718 1.00 94.12 87 SER A C 1
ATOM 693 O O . SER A 1 87 ? -11.299 -7.678 15.111 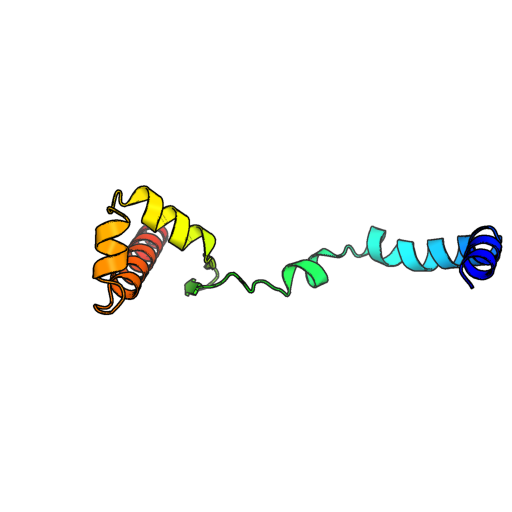1.00 94.12 87 SER A O 1
ATOM 695 N N . LYS A 1 88 ? -12.342 -6.376 13.610 1.00 92.44 88 LYS A N 1
ATOM 696 C CA . LYS A 1 88 ? -12.795 -7.484 12.772 1.00 92.44 88 LYS A CA 1
ATOM 697 C C . LYS A 1 88 ? -11.621 -8.290 12.215 1.00 92.44 88 LYS A C 1
ATOM 699 O O . LYS A 1 88 ? -11.627 -9.511 12.310 1.00 92.44 88 LYS A O 1
ATOM 704 N N . LYS A 1 89 ? -10.590 -7.625 11.685 1.00 92.25 89 LYS A N 1
ATOM 705 C CA . LYS A 1 89 ? -9.386 -8.299 11.173 1.00 92.25 89 LYS A CA 1
ATOM 706 C C . LYS A 1 89 ? -8.612 -9.030 12.268 1.00 92.25 89 LYS A C 1
ATOM 708 O O . LYS A 1 89 ? -8.056 -10.080 11.984 1.00 92.25 89 LYS A O 1
ATOM 713 N N . LEU A 1 90 ? -8.570 -8.502 13.491 1.00 92.62 90 LEU A N 1
ATOM 714 C CA . LEU A 1 90 ? -7.967 -9.190 14.635 1.00 92.62 90 LEU A CA 1
ATOM 715 C C . LEU A 1 90 ? -8.738 -10.460 14.999 1.00 92.62 90 LEU A C 1
ATOM 717 O O . LEU A 1 90 ? -8.121 -11.497 15.206 1.00 92.62 90 LEU A O 1
ATOM 721 N N . LEU A 1 91 ? -10.071 -10.393 15.036 1.00 93.19 91 LEU A N 1
ATOM 722 C CA . LEU A 1 91 ? -10.915 -11.561 15.298 1.00 93.19 91 LEU A CA 1
ATOM 723 C C . LEU A 1 91 ? -10.761 -12.625 14.205 1.00 93.19 91 LEU A C 1
ATOM 725 O O . LEU A 1 91 ? -10.583 -13.794 14.524 1.00 93.19 91 LEU A O 1
ATOM 729 N N . ASP A 1 92 ? -10.747 -12.209 12.935 1.00 90.62 92 ASP A N 1
ATOM 730 C CA . ASP A 1 92 ? -10.538 -13.095 11.781 1.00 90.62 92 ASP A CA 1
ATOM 731 C C . ASP A 1 92 ? -9.150 -13.783 11.801 1.00 90.62 92 ASP A C 1
ATOM 733 O O . ASP A 1 92 ? -8.941 -14.737 11.057 1.00 90.62 92 ASP A O 1
ATOM 737 N N . LEU A 1 93 ? -8.190 -13.292 12.598 1.00 89.25 93 LEU A N 1
ATOM 738 C CA . LEU A 1 93 ? -6.849 -13.879 12.731 1.00 89.25 93 LEU A CA 1
ATOM 739 C C . LEU A 1 93 ? -6.686 -14.841 13.902 1.00 89.25 93 LEU A C 1
ATOM 741 O O . LEU A 1 93 ? -5.762 -15.651 13.883 1.00 89.25 93 LEU A O 1
ATOM 745 N N . GLU A 1 94 ? -7.519 -14.698 14.927 1.00 84.38 94 GLU A N 1
ATOM 746 C CA . GLU A 1 94 ? -7.474 -15.541 16.123 1.00 84.38 94 GLU A CA 1
ATOM 747 C C . GLU A 1 94 ? -8.305 -16.824 15.949 1.00 84.38 94 GLU A C 1
ATOM 749 O O . GLU A 1 94 ? -8.025 -17.831 16.599 1.00 84.38 94 GLU A O 1
ATOM 754 N N . ILE A 1 95 ? -9.327 -16.783 15.087 1.00 75.88 95 ILE A N 1
ATOM 755 C CA . ILE A 1 95 ? -10.207 -17.916 14.750 1.00 75.88 95 ILE A CA 1
ATOM 756 C C . ILE A 1 95 ? -9.560 -18.785 13.667 1.00 75.88 95 ILE A C 1
ATOM 758 O O . ILE A 1 95 ? -9.595 -20.028 13.826 1.00 75.88 95 ILE A O 1
#

pLDDT: mean 85.51, std 9.84, range [53.88, 95.06]

Secondary structure (DSSP, 8-state):
-HHHHHHHHTSHHHHHHHHHHHHHHHHT-SHHHHGGG----SEEETTEEE-HHHHHHHHHHTT--HHHHHHTGGGTHHHHHHHHHHHHHHHHHH-

Sequence (95 aa):
MLDSIRKFSKTFFAKILLVIVIIPFVFWGMGGVFNSGNTNSLAKINSINISTQDFIDHINQSNINQDIIREKLNNNILEELLAELISKKLLDLEI

Foldseek 3Di:
DVVVVVVVCPDPVVVVVVCVVVVCCVVVNCVCVVVVPLVQFPDDDPPDGDGVVNLVVQVVVVPDPVVVCVVCVVVCPSVVSVVVSVVVVVVVVVD

Organism: NCBI:txid408172